Protein AF-A0A8T3ZPK6-F1 (afdb_monomer_lite)

Foldseek 3Di:
DPPVVVPPPPPVVLVVLLVQLVVLLVVLCVVCVVPVVSSVVSNVVSCVSNVSSCCVPPVND

Structure (mmCIF, N/CA/C/O backbone):
data_AF-A0A8T3ZPK6-F1
#
_entry.id   AF-A0A8T3ZPK6-F1
#
loop_
_atom_site.group_PDB
_atom_site.id
_atom_site.type_symbol
_atom_site.label_atom_id
_atom_site.label_alt_id
_atom_site.label_comp_id
_atom_site.label_asym_id
_atom_site.label_entity_id
_atom_site.label_seq_id
_atom_site.pdbx_PDB_ins_code
_atom_site.Cartn_x
_atom_site.Cartn_y
_atom_site.Cartn_z
_atom_site.occupancy
_atom_site.B_iso_or_equiv
_atom_site.auth_seq_id
_atom_site.auth_comp_id
_atom_site.auth_asym_id
_atom_site.auth_atom_id
_atom_site.pdbx_PDB_model_num
ATOM 1 N N . MET A 1 1 ? -7.418 -4.154 39.442 1.00 55.91 1 MET A N 1
ATOM 2 C CA . MET A 1 1 ? -6.367 -3.648 38.527 1.00 55.91 1 MET A CA 1
ATOM 3 C C . MET A 1 1 ? -7.014 -2.732 37.483 1.00 55.91 1 MET A C 1
ATOM 5 O O . MET A 1 1 ? -7.233 -3.152 36.360 1.00 55.91 1 MET A O 1
ATOM 9 N N . ALA A 1 2 ? -7.382 -1.502 37.859 1.00 59.22 2 ALA A N 1
ATOM 10 C CA . ALA A 1 2 ? -8.168 -0.590 37.009 1.00 59.22 2 ALA A CA 1
ATOM 11 C C . ALA A 1 2 ? -7.323 0.242 36.016 1.00 59.22 2 ALA A C 1
ATOM 13 O O . ALA A 1 2 ? -7.862 0.889 35.128 1.00 59.22 2 ALA A O 1
ATOM 14 N N . HIS A 1 3 ? -5.989 0.210 36.126 1.00 59.62 3 HIS A N 1
ATOM 15 C CA . HIS A 1 3 ? -5.095 1.015 35.279 1.00 59.62 3 HIS A CA 1
ATOM 16 C C . HIS A 1 3 ? -4.592 0.301 34.011 1.00 59.62 3 HIS A C 1
ATOM 18 O O . HIS A 1 3 ? -3.987 0.936 33.151 1.00 59.62 3 HIS A O 1
ATOM 24 N N . ALA A 1 4 ? -4.850 -1.002 33.849 1.00 60.94 4 ALA A N 1
ATOM 25 C CA . ALA A 1 4 ? -4.388 -1.762 32.681 1.00 60.94 4 ALA A CA 1
ATOM 26 C C . ALA A 1 4 ? -5.207 -1.478 31.404 1.00 60.94 4 ALA A C 1
ATOM 28 O O . ALA A 1 4 ? -4.727 -1.702 30.294 1.00 60.94 4 ALA A O 1
ATOM 29 N N . GLU A 1 5 ? -6.429 -0.956 31.538 1.00 62.34 5 GLU A N 1
ATOM 30 C CA . GLU A 1 5 ? -7.299 -0.643 30.398 1.00 62.34 5 GLU A CA 1
ATOM 31 C C . GLU A 1 5 ? -6.805 0.540 29.562 1.00 62.34 5 GLU A C 1
ATOM 33 O O . GLU A 1 5 ? -6.970 0.537 28.343 1.00 62.34 5 GLU A O 1
ATOM 38 N N . HIS A 1 6 ? -6.125 1.506 30.184 1.00 60.50 6 HIS A N 1
ATOM 39 C CA . HIS A 1 6 ? -5.585 2.680 29.493 1.00 60.50 6 HIS A CA 1
ATOM 40 C C . HIS A 1 6 ? -4.249 2.416 28.783 1.00 60.50 6 HIS A C 1
ATOM 42 O O . HIS A 1 6 ? -3.861 3.202 27.923 1.00 60.50 6 HIS A O 1
ATOM 48 N N . ASN A 1 7 ? -3.564 1.309 29.095 1.00 62.84 7 ASN A N 1
ATOM 49 C CA . ASN A 1 7 ? -2.250 0.991 28.527 1.00 62.84 7 ASN A CA 1
ATOM 50 C C . ASN A 1 7 ? -2.317 0.059 27.305 1.00 62.84 7 ASN A C 1
ATOM 52 O O . ASN A 1 7 ? -1.288 -0.399 26.809 1.00 62.84 7 ASN A O 1
ATOM 56 N N . LYS A 1 8 ? -3.522 -0.250 26.802 1.00 61.12 8 LYS A N 1
ATOM 57 C CA . LYS A 1 8 ? -3.667 -1.035 25.572 1.00 61.12 8 LYS A CA 1
ATOM 58 C C . LYS A 1 8 ? -3.223 -0.175 24.382 1.00 61.12 8 LYS A C 1
ATOM 60 O O . LYS A 1 8 ? -3.846 0.861 24.135 1.00 61.12 8 LYS A O 1
ATOM 65 N N . PRO A 1 9 ? -2.190 -0.580 23.618 1.00 59.66 9 PRO A N 1
ATOM 66 C CA . PRO A 1 9 ? -1.756 0.174 22.450 1.00 59.66 9 PRO A CA 1
ATOM 67 C C . PRO A 1 9 ? -2.924 0.284 21.464 1.00 59.66 9 PRO A C 1
ATOM 69 O O . PRO A 1 9 ? -3.396 -0.706 20.901 1.00 59.66 9 PRO A O 1
ATOM 72 N N . LYS A 1 10 ? -3.437 1.506 21.281 1.00 60.19 10 LYS A N 1
ATOM 73 C CA . LYS A 1 10 ? -4.554 1.802 20.377 1.00 60.19 10 LYS A CA 1
ATOM 74 C C . LYS A 1 10 ? -4.168 1.436 18.942 1.00 60.19 10 LYS A C 1
ATOM 76 O O . LYS A 1 10 ? -3.455 2.199 18.308 1.00 60.19 10 LYS A O 1
ATOM 81 N N . LYS A 1 11 ? -4.660 0.294 18.436 1.00 63.12 11 LYS A N 1
ATOM 82 C CA . LYS A 1 11 ? -4.806 -0.112 17.012 1.00 63.12 11 LYS A CA 1
ATOM 83 C C . LYS A 1 11 ? -3.863 0.599 16.003 1.00 63.12 11 LYS A C 1
ATOM 85 O O . LYS A 1 11 ? -4.337 1.148 15.006 1.00 63.12 11 LYS A O 1
ATOM 90 N N . SER A 1 12 ? -2.547 0.601 16.252 1.00 70.75 12 SER A N 1
ATOM 91 C CA . SER A 1 12 ? -1.552 1.303 15.412 1.00 70.75 12 SER A CA 1
ATOM 92 C C . SER A 1 12 ? -1.249 0.538 14.116 1.00 70.75 12 SER A C 1
ATOM 94 O O . SER A 1 12 ? -1.076 1.132 13.053 1.00 70.75 12 SER A O 1
ATOM 96 N N . GLY A 1 13 ? -1.310 -0.798 14.166 1.00 80.75 13 GLY A N 1
ATOM 97 C CA . GLY A 1 13 ? -0.980 -1.662 13.026 1.00 80.75 13 GLY A CA 1
ATOM 98 C C . GLY A 1 13 ? -1.827 -1.423 11.771 1.00 80.75 13 GLY A C 1
ATOM 99 O O . GLY A 1 13 ? -1.334 -1.598 10.665 1.00 80.75 13 GLY A O 1
ATOM 100 N N . ALA A 1 14 ? -3.072 -0.956 11.907 1.00 88.62 14 ALA A N 1
ATOM 101 C CA . ALA A 1 14 ? -3.916 -0.681 10.744 1.00 88.62 14 ALA A CA 1
ATOM 102 C C . ALA A 1 14 ? -3.416 0.530 9.932 1.00 88.62 14 ALA A C 1
ATOM 104 O O . ALA A 1 14 ? -3.427 0.491 8.707 1.00 88.62 14 ALA A O 1
ATOM 105 N N . PHE A 1 15 ? -2.908 1.573 10.600 1.00 91.31 15 PHE A N 1
ATOM 106 C CA . PHE A 1 15 ? -2.286 2.706 9.907 1.00 91.31 15 PHE A CA 1
ATOM 107 C C . PHE A 1 15 ? -0.974 2.319 9.235 1.00 91.31 15 PHE A C 1
ATOM 109 O O . PHE A 1 15 ? -0.712 2.774 8.127 1.00 91.31 15 PHE A O 1
ATOM 116 N N . PHE A 1 16 ? -0.186 1.449 9.868 1.00 94.12 16 PHE A N 1
ATOM 117 C CA . PHE A 1 16 ? 1.031 0.927 9.256 1.00 94.12 16 PHE A CA 1
ATOM 118 C C . PHE A 1 16 ? 0.741 0.237 7.915 1.00 94.12 16 PHE A C 1
ATOM 120 O O . PHE A 1 16 ? 1.411 0.531 6.933 1.00 94.12 16 PHE A O 1
ATOM 127 N N . LEU A 1 17 ? -0.295 -0.607 7.844 1.00 95.75 17 LEU A N 1
ATOM 128 C CA . LEU A 1 17 ? -0.693 -1.274 6.597 1.00 95.75 17 LEU A CA 1
ATOM 129 C C . LEU A 1 17 ? -1.106 -0.274 5.503 1.00 95.75 17 LEU A C 1
ATOM 131 O O . LEU A 1 17 ? -0.730 -0.443 4.346 1.00 95.75 17 LEU A O 1
ATOM 135 N N . ILE A 1 18 ? -1.825 0.795 5.864 1.00 96.06 18 ILE A N 1
ATOM 136 C CA . ILE A 1 18 ? -2.209 1.858 4.918 1.00 96.06 18 ILE A CA 1
ATOM 137 C C . ILE A 1 18 ? -0.966 2.554 4.357 1.00 96.06 18 ILE A C 1
ATOM 139 O O . ILE A 1 18 ? -0.835 2.703 3.143 1.00 96.06 18 ILE A O 1
ATOM 143 N N . ILE A 1 19 ? -0.045 2.956 5.236 1.00 96.62 19 ILE A N 1
ATOM 144 C CA . ILE A 1 19 ? 1.190 3.642 4.841 1.00 96.62 19 ILE A CA 1
ATOM 145 C C . ILE A 1 19 ? 2.055 2.719 3.980 1.00 96.62 19 ILE A C 1
ATOM 147 O O . ILE A 1 19 ? 2.544 3.144 2.939 1.00 96.62 19 ILE A O 1
ATOM 151 N N . LEU A 1 20 ? 2.193 1.449 4.366 1.00 97.12 20 LEU A N 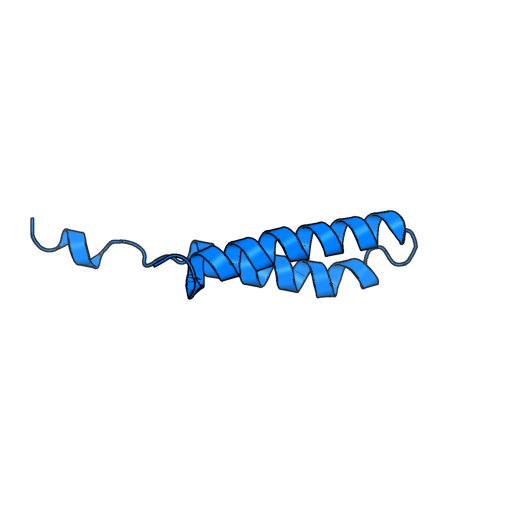1
ATOM 152 C CA . LEU A 1 20 ? 2.942 0.455 3.602 1.00 97.12 20 LEU A CA 1
ATOM 153 C C . LEU A 1 20 ? 2.378 0.293 2.183 1.00 97.12 20 LEU A C 1
ATOM 155 O O . LEU A 1 20 ? 3.141 0.326 1.221 1.00 97.12 20 LEU A O 1
ATOM 159 N N . GLY A 1 21 ? 1.053 0.187 2.037 1.00 97.38 21 GLY A N 1
ATOM 160 C CA . GLY A 1 21 ? 0.407 0.139 0.723 1.00 97.38 21 GLY A CA 1
ATOM 161 C C . GLY A 1 21 ? 0.683 1.388 -0.123 1.00 97.38 21 GLY A C 1
ATOM 162 O O . GLY A 1 21 ? 1.042 1.273 -1.293 1.00 97.38 21 GLY A O 1
ATOM 163 N N . ALA A 1 22 ? 0.598 2.579 0.477 1.00 97.44 22 ALA A N 1
ATOM 164 C CA . ALA A 1 22 ? 0.884 3.841 -0.208 1.00 97.44 22 ALA A CA 1
ATOM 165 C C . ALA A 1 22 ? 2.348 3.952 -0.669 1.00 97.44 22 ALA A C 1
ATOM 167 O O . ALA A 1 22 ? 2.614 4.386 -1.790 1.00 97.44 22 ALA A O 1
ATOM 168 N N . VAL A 1 23 ? 3.297 3.515 0.163 1.00 97.81 23 VAL A N 1
ATOM 169 C CA . VAL A 1 23 ? 4.720 3.475 -0.202 1.00 97.81 23 VAL A CA 1
ATOM 170 C C .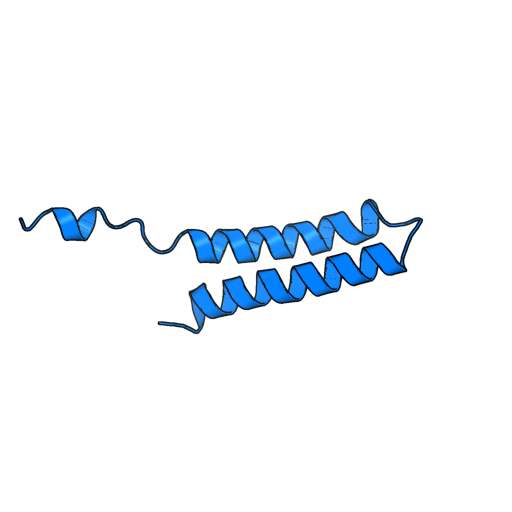 VAL A 1 23 ? 4.943 2.545 -1.392 1.00 97.81 23 VAL A C 1
ATOM 172 O O . VAL A 1 23 ? 5.642 2.926 -2.327 1.00 97.81 23 VAL A O 1
ATOM 175 N N . LEU A 1 24 ? 4.310 1.367 -1.413 1.00 96.56 24 LEU A N 1
ATOM 176 C CA . LEU A 1 24 ? 4.419 0.443 -2.546 1.00 96.56 24 LEU A CA 1
ATOM 177 C C . LEU A 1 24 ? 3.902 1.061 -3.852 1.00 96.56 24 LEU A C 1
ATOM 179 O O . LEU A 1 24 ? 4.525 0.867 -4.892 1.00 96.56 24 LEU A O 1
ATOM 183 N N . PHE A 1 25 ? 2.834 1.861 -3.813 1.00 96.44 25 PHE A N 1
ATOM 184 C CA . PHE A 1 25 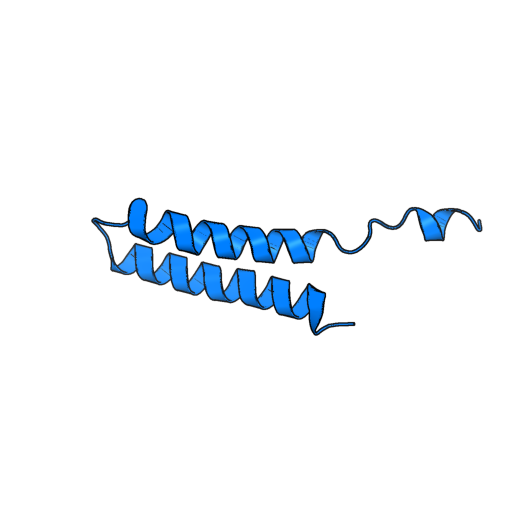? 2.350 2.572 -5.002 1.00 96.44 25 PHE A CA 1
ATOM 185 C C . PHE A 1 25 ? 3.322 3.621 -5.539 1.00 96.44 25 PHE A C 1
ATOM 187 O O . PHE A 1 25 ? 3.415 3.790 -6.750 1.00 96.44 25 PHE A O 1
ATOM 194 N N . ILE A 1 26 ? 4.045 4.316 -4.660 1.00 96.44 26 ILE A N 1
ATOM 195 C CA . ILE A 1 26 ? 5.003 5.356 -5.058 1.00 96.44 26 ILE A CA 1
ATOM 196 C C . ILE A 1 26 ? 6.310 4.728 -5.555 1.00 96.44 26 ILE A C 1
ATOM 198 O O . ILE A 1 26 ? 6.881 5.154 -6.559 1.00 96.44 26 ILE A O 1
ATOM 202 N N . VAL A 1 27 ? 6.791 3.704 -4.852 1.00 96.81 27 VAL A N 1
ATOM 203 C CA . VAL A 1 27 ? 8.098 3.093 -5.110 1.00 96.81 27 VAL A CA 1
ATOM 204 C C . VAL A 1 27 ? 8.042 2.127 -6.291 1.00 96.81 27 VAL A C 1
ATOM 206 O O . VAL A 1 27 ? 8.982 2.074 -7.079 1.00 96.81 27 VAL A O 1
ATOM 209 N N . SER A 1 28 ? 6.939 1.397 -6.477 1.00 96.06 28 SER A N 1
ATOM 210 C CA . SER A 1 28 ? 6.869 0.356 -7.505 1.00 96.06 28 SER A CA 1
ATOM 211 C C . SER A 1 28 ? 7.136 0.853 -8.941 1.00 96.06 28 SER A C 1
ATOM 213 O O . SER A 1 28 ? 7.989 0.265 -9.610 1.00 96.06 28 SER A O 1
ATOM 215 N N . PRO A 1 29 ? 6.519 1.956 -9.421 1.00 92.81 29 PRO A N 1
ATOM 216 C CA . PRO A 1 29 ? 6.764 2.455 -10.776 1.00 92.81 29 PRO A CA 1
ATOM 217 C C . PRO A 1 29 ? 8.201 2.936 -11.001 1.00 92.81 29 PRO A C 1
ATOM 219 O O . PRO A 1 29 ? 8.677 2.930 -12.130 1.00 92.81 29 PRO A O 1
ATOM 222 N N . THR A 1 30 ? 8.885 3.370 -9.937 1.00 94.94 30 THR A N 1
ATOM 223 C CA . THR A 1 30 ? 10.245 3.920 -10.031 1.00 94.94 30 THR A CA 1
ATOM 224 C C . THR A 1 30 ? 11.307 2.828 -9.955 1.00 94.94 30 THR A C 1
ATOM 226 O O . THR A 1 30 ? 12.281 2.875 -10.696 1.00 94.94 30 THR A O 1
ATOM 229 N N . TRP A 1 31 ? 11.123 1.824 -9.095 1.00 94.94 31 TRP A N 1
ATOM 230 C CA . TRP A 1 31 ? 12.106 0.755 -8.887 1.00 94.94 31 TRP A CA 1
ATOM 231 C C . TRP A 1 31 ? 11.990 -0.389 -9.894 1.00 94.94 31 TRP A C 1
ATOM 233 O O . TRP A 1 31 ? 12.979 -1.063 -10.167 1.00 94.94 31 TRP A O 1
ATOM 243 N N . PHE A 1 32 ? 10.800 -0.614 -10.454 1.00 95.38 32 PHE A N 1
ATOM 244 C CA . PHE A 1 32 ? 10.549 -1.681 -11.427 1.00 95.38 32 PHE A CA 1
ATOM 245 C C . PHE A 1 32 ? 10.229 -1.136 -12.821 1.00 95.38 32 PHE A C 1
ATOM 247 O O . PHE A 1 32 ? 9.537 -1.801 -13.590 1.00 95.38 32 PHE A O 1
ATOM 254 N N . ALA A 1 33 ? 10.747 0.050 -13.159 1.00 91.62 33 ALA A N 1
ATOM 255 C CA . ALA A 1 33 ? 10.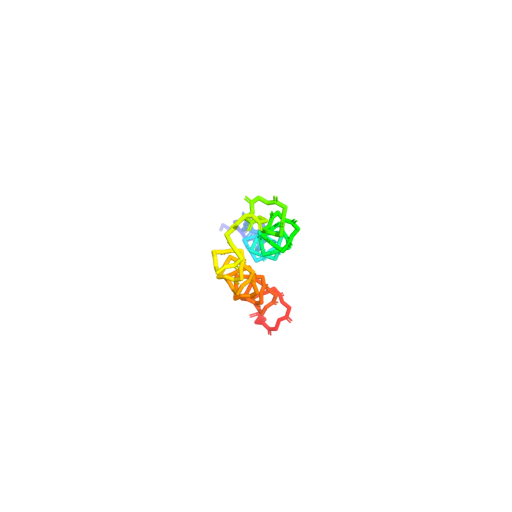552 0.672 -14.470 1.00 91.62 33 ALA A CA 1
ATOM 256 C C . ALA A 1 33 ? 10.969 -0.260 -15.626 1.00 91.62 33 ALA A C 1
ATOM 258 O O . ALA A 1 33 ? 10.248 -0.377 -16.614 1.00 91.62 33 ALA A O 1
ATOM 259 N N . ASP A 1 34 ? 12.068 -1.000 -15.456 1.00 96.38 34 ASP A N 1
ATOM 260 C CA . ASP A 1 34 ? 12.575 -1.943 -16.462 1.00 96.38 34 ASP A CA 1
ATOM 261 C C . ASP A 1 34 ? 11.808 -3.277 -16.491 1.00 96.38 34 ASP A C 1
ATOM 263 O O . ASP A 1 34 ? 11.945 -4.062 -17.430 1.00 96.38 34 ASP A O 1
ATOM 267 N N . ARG A 1 35 ? 11.017 -3.573 -15.448 1.00 95.12 35 ARG A N 1
ATOM 268 C CA . ARG A 1 35 ? 10.288 -4.841 -15.268 1.00 95.12 35 ARG A CA 1
ATOM 269 C C . ARG A 1 35 ? 8.825 -4.572 -14.900 1.00 95.12 35 ARG A C 1
ATOM 271 O O . ARG A 1 35 ? 8.430 -4.793 -13.749 1.00 95.12 35 ARG A O 1
ATOM 278 N N . PRO A 1 36 ? 8.001 -4.142 -15.875 1.00 92.75 36 PRO A N 1
ATOM 279 C CA . PRO A 1 36 ? 6.638 -3.676 -15.627 1.00 92.75 36 PRO A CA 1
ATOM 280 C C . PRO A 1 36 ? 5.726 -4.748 -15.019 1.00 92.75 36 PRO A C 1
ATOM 282 O O . PRO A 1 36 ? 4.860 -4.418 -14.216 1.00 92.75 36 PRO A O 1
ATOM 285 N N . GLU A 1 37 ? 5.946 -6.029 -15.324 1.00 94.88 37 GLU A N 1
ATOM 286 C CA . GLU A 1 37 ? 5.202 -7.146 -14.720 1.00 94.88 37 GLU A CA 1
ATOM 287 C C . GLU A 1 37 ? 5.384 -7.202 -13.195 1.00 94.88 37 GLU A C 1
ATOM 289 O O . GLU A 1 37 ? 4.416 -7.327 -12.440 1.00 94.88 37 GLU A O 1
ATOM 294 N N . ILE A 1 38 ? 6.627 -7.033 -12.727 1.00 95.19 38 ILE A N 1
ATOM 295 C CA . ILE A 1 38 ? 6.949 -7.003 -11.296 1.00 95.19 38 ILE A CA 1
ATOM 296 C C . ILE A 1 38 ? 6.376 -5.734 -10.674 1.00 95.19 38 ILE A C 1
ATOM 298 O O . ILE A 1 38 ? 5.741 -5.810 -9.622 1.00 95.19 38 ILE A O 1
ATOM 302 N N . GLY A 1 39 ? 6.527 -4.590 -11.346 1.00 96.12 39 GLY A N 1
ATOM 303 C CA . GLY A 1 39 ? 5.969 -3.326 -10.876 1.00 96.12 39 GLY A CA 1
ATOM 304 C C . GLY A 1 39 ? 4.451 -3.396 -10.682 1.00 96.12 39 GLY A C 1
ATOM 305 O O . GLY A 1 39 ? 3.922 -3.028 -9.629 1.00 96.12 39 GLY A O 1
ATOM 306 N N . PHE A 1 40 ? 3.738 -3.964 -11.653 1.00 96.38 40 PHE A N 1
ATOM 307 C CA . PHE A 1 40 ? 2.299 -4.179 -11.561 1.00 96.38 40 PHE A CA 1
ATOM 308 C C . PHE A 1 40 ? 1.929 -5.118 -10.405 1.00 96.38 40 PHE A C 1
ATOM 310 O O . PHE A 1 40 ? 1.022 -4.812 -9.631 1.00 96.38 40 PHE A O 1
ATOM 317 N N . SER A 1 41 ? 2.667 -6.219 -10.227 1.00 97.31 41 SER A N 1
ATOM 318 C CA . SER A 1 41 ? 2.440 -7.145 -9.110 1.00 97.31 41 SER A CA 1
ATOM 319 C C . SER A 1 41 ? 2.626 -6.469 -7.744 1.00 97.31 41 SER A C 1
ATOM 321 O O . SER A 1 41 ? 1.822 -6.672 -6.833 1.00 97.31 41 SER A O 1
ATOM 323 N N . MET A 1 42 ? 3.620 -5.583 -7.621 1.00 96.94 42 MET A N 1
ATOM 324 C CA . MET A 1 42 ? 3.889 -4.838 -6.391 1.00 96.94 42 MET A CA 1
ATOM 325 C C . MET A 1 42 ? 2.803 -3.794 -6.107 1.00 96.94 42 MET A C 1
ATOM 327 O O . MET A 1 42 ? 2.434 -3.585 -4.953 1.00 96.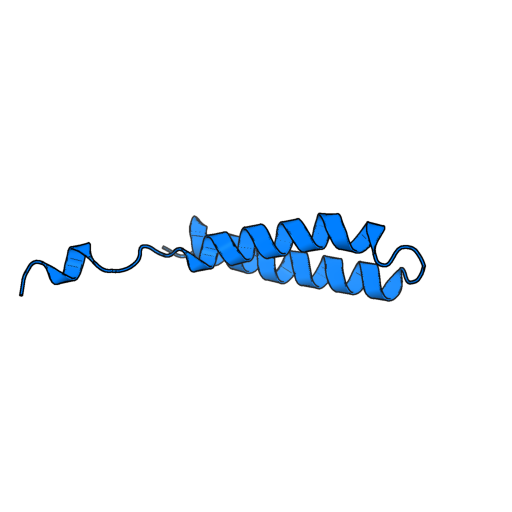94 42 MET A O 1
ATOM 331 N N . ILE A 1 43 ? 2.253 -3.169 -7.155 1.00 97.19 43 ILE A N 1
ATOM 332 C CA . ILE A 1 43 ? 1.100 -2.265 -7.048 1.00 97.19 43 ILE A CA 1
ATOM 333 C C . ILE A 1 43 ? -0.128 -3.049 -6.580 1.00 97.19 43 ILE A C 1
ATOM 335 O O . ILE A 1 43 ? -0.773 -2.645 -5.616 1.00 97.19 43 ILE A O 1
ATOM 339 N N . ALA A 1 44 ? -0.431 -4.195 -7.193 1.00 97.94 44 ALA A N 1
ATOM 340 C CA . ALA A 1 44 ? -1.551 -5.035 -6.772 1.00 97.94 44 ALA A CA 1
ATOM 341 C C . ALA A 1 44 ? -1.422 -5.448 -5.295 1.00 97.94 44 ALA A C 1
ATOM 343 O O . ALA A 1 44 ? -2.381 -5.354 -4.528 1.00 97.94 44 ALA A O 1
ATOM 344 N N . LEU A 1 45 ? -0.214 -5.820 -4.866 1.00 97.56 45 LEU A N 1
ATOM 345 C CA . LEU A 1 45 ? 0.082 -6.149 -3.474 1.00 97.56 45 LEU A CA 1
ATOM 346 C C . LEU A 1 45 ? -0.083 -4.933 -2.544 1.00 97.56 45 LEU A C 1
ATOM 348 O O . LEU A 1 45 ? -0.697 -5.053 -1.483 1.00 97.56 45 LEU A O 1
ATOM 352 N N . GLY A 1 46 ? 0.377 -3.751 -2.961 1.00 97.56 46 GLY A N 1
ATOM 353 C CA . GLY A 1 46 ? 0.156 -2.489 -2.249 1.00 97.56 46 GLY A CA 1
ATOM 354 C C . GLY A 1 46 ? -1.325 -2.152 -2.074 1.00 97.56 46 GLY A C 1
ATOM 355 O O . GLY A 1 46 ? -1.736 -1.744 -0.987 1.00 97.56 46 GLY A O 1
ATOM 356 N N . PHE A 1 47 ? -2.147 -2.413 -3.093 1.00 97.94 47 PHE A N 1
ATOM 357 C CA . PHE A 1 47 ? -3.596 -2.226 -3.031 1.00 97.94 47 PHE A CA 1
ATOM 358 C C . PHE A 1 47 ? -4.260 -3.164 -2.027 1.00 97.94 47 PHE A C 1
ATOM 360 O O . PHE A 1 47 ? -5.057 -2.713 -1.205 1.00 97.94 47 PHE A O 1
ATOM 367 N N . VAL A 1 48 ? -3.895 -4.447 -2.033 1.00 98.25 48 VAL A N 1
ATOM 368 C CA . VAL A 1 48 ? -4.433 -5.424 -1.077 1.00 98.25 48 VAL A CA 1
ATOM 369 C C . VAL A 1 48 ? -4.038 -5.064 0.357 1.00 98.25 48 VAL A C 1
ATOM 371 O O . VAL A 1 48 ? -4.899 -5.023 1.236 1.00 98.25 48 VAL A O 1
ATOM 374 N N . ILE A 1 49 ? -2.762 -4.752 0.606 1.00 97.44 49 ILE A N 1
ATOM 375 C CA .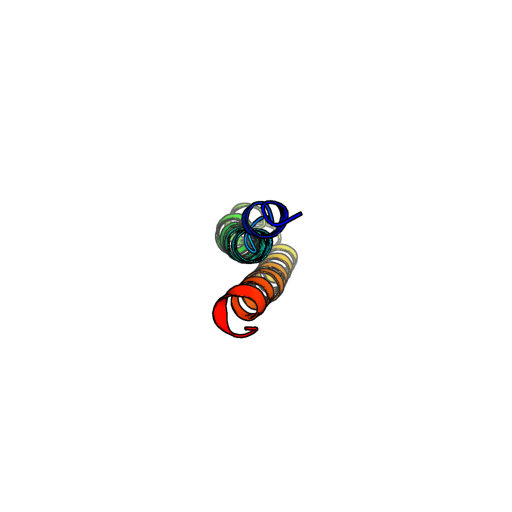 ILE A 1 49 ? -2.263 -4.407 1.947 1.00 97.44 49 ILE A CA 1
ATOM 376 C C . ILE A 1 49 ? -2.874 -3.093 2.443 1.00 97.44 49 ILE A C 1
ATOM 378 O O . ILE A 1 49 ? -3.398 -3.035 3.559 1.00 97.44 49 ILE A O 1
ATOM 382 N N . GLY A 1 50 ? -2.838 -2.047 1.617 1.00 97.12 50 GLY A N 1
ATOM 383 C CA . GLY A 1 50 ? -3.390 -0.740 1.958 1.00 97.12 50 GLY A CA 1
ATOM 384 C C . GLY A 1 50 ? -4.901 -0.796 2.170 1.00 97.12 50 GLY A C 1
ATOM 385 O O . GLY A 1 50 ? -5.407 -0.260 3.157 1.00 97.12 50 GLY A O 1
ATOM 386 N N . GLY A 1 51 ? -5.613 -1.520 1.302 1.00 96.88 51 GLY A N 1
ATOM 387 C CA . GLY A 1 51 ? -7.048 -1.767 1.415 1.00 96.88 51 GLY A CA 1
ATOM 388 C C . GLY A 1 51 ? -7.414 -2.550 2.676 1.00 96.88 51 GLY A C 1
ATOM 389 O O . GLY A 1 51 ? -8.351 -2.172 3.379 1.00 96.88 51 GLY A O 1
ATOM 390 N N . LEU A 1 52 ? -6.637 -3.579 3.034 1.00 96.75 52 LEU A N 1
ATOM 391 C CA . LEU A 1 52 ? -6.816 -4.309 4.291 1.00 96.75 52 LEU A CA 1
ATOM 392 C C . LEU A 1 52 ? -6.587 -3.394 5.500 1.00 96.75 52 LEU A C 1
ATOM 394 O O . LEU A 1 52 ? -7.390 -3.391 6.432 1.00 96.75 52 LEU A O 1
ATOM 398 N N . GLY A 1 53 ? -5.531 -2.579 5.477 1.00 94.94 53 GLY A N 1
ATOM 399 C CA . GLY A 1 53 ? -5.272 -1.572 6.504 1.00 94.94 53 GLY A CA 1
ATOM 400 C C . GLY A 1 53 ? -6.435 -0.594 6.668 1.00 94.94 53 GLY A C 1
ATOM 401 O O . GLY A 1 53 ? -6.889 -0.352 7.789 1.00 94.94 53 GLY A O 1
ATOM 402 N N . PHE A 1 54 ? -6.969 -0.093 5.553 1.00 95.50 54 PHE A N 1
ATOM 403 C CA . PHE A 1 54 ? -8.122 0.803 5.528 1.00 95.50 54 PHE A CA 1
ATOM 404 C C . PHE A 1 54 ? -9.371 0.131 6.103 1.00 95.50 54 PHE A C 1
ATOM 406 O O . PHE A 1 54 ? -10.019 0.689 6.991 1.00 95.50 54 PHE A O 1
ATOM 413 N N . TYR A 1 55 ? -9.670 -1.096 5.671 1.00 95.31 55 TYR A N 1
ATOM 414 C CA . TYR A 1 55 ? -10.787 -1.878 6.189 1.00 95.31 55 TYR A CA 1
ATOM 415 C C . TYR A 1 55 ? -10.670 -2.085 7.701 1.00 95.31 55 TYR A C 1
ATOM 417 O O . TYR A 1 55 ? -11.604 -1.785 8.441 1.00 95.31 55 TYR A O 1
ATOM 425 N N . LEU A 1 56 ? -9.506 -2.523 8.187 1.00 93.12 56 LEU A N 1
ATOM 426 C CA . LEU A 1 56 ? -9.262 -2.747 9.613 1.00 93.12 56 LEU A CA 1
ATOM 427 C C . LEU A 1 56 ? -9.334 -1.463 10.444 1.00 93.12 56 LEU A C 1
ATOM 429 O O . LEU A 1 56 ? -9.648 -1.534 11.633 1.00 93.12 56 LEU A O 1
ATOM 433 N N . ARG A 1 57 ? -8.996 -0.312 9.850 1.00 91.25 57 ARG A N 1
ATOM 434 C CA . ARG A 1 57 ? -8.968 0.972 10.551 1.00 91.25 57 ARG A CA 1
ATOM 435 C C . ARG A 1 57 ? -10.332 1.650 10.607 1.00 91.25 57 ARG A C 1
ATOM 437 O O . ARG A 1 57 ? -10.678 2.183 11.659 1.00 91.25 57 ARG A O 1
ATOM 444 N N . PHE A 1 58 ? -11.044 1.686 9.485 1.00 90.94 58 PHE A N 1
ATOM 445 C CA . PHE A 1 58 ? -12.213 2.549 9.302 1.00 90.94 58 PHE A CA 1
ATOM 446 C C . PHE A 1 58 ? -13.526 1.780 9.183 1.00 90.94 58 PHE A C 1
ATOM 448 O O . PHE A 1 58 ? -14.566 2.309 9.564 1.00 90.94 58 PHE A O 1
ATOM 455 N N . ILE A 1 59 ? -13.492 0.545 8.680 1.00 92.75 59 ILE A N 1
ATOM 456 C CA . ILE A 1 59 ? -14.705 -0.250 8.449 1.00 92.75 59 ILE A CA 1
ATOM 457 C C . ILE A 1 59 ? -14.939 -1.213 9.617 1.00 92.75 59 ILE A C 1
ATOM 459 O O . ILE A 1 59 ? -16.044 -1.302 10.152 1.00 92.75 59 ILE A O 1
ATOM 463 N N . ARG A 1 60 ? -13.892 -1.916 10.055 1.00 82.81 60 ARG A N 1
ATOM 464 C CA . ARG A 1 60 ? -13.959 -2.875 11.158 1.00 82.81 60 ARG A CA 1
ATOM 465 C C . ARG A 1 60 ? -13.892 -2.146 12.507 1.00 82.81 60 ARG A C 1
ATOM 467 O O . ARG A 1 60 ? -12.805 -1.779 12.960 1.00 82.81 60 ARG A O 1
ATOM 474 N N . LYS A 1 61 ? -15.058 -1.937 13.130 1.00 60.53 61 LYS A N 1
ATOM 475 C CA . LYS A 1 61 ? -15.193 -1.364 14.484 1.00 60.53 61 LYS A CA 1
ATOM 476 C C . LYS A 1 61 ? -14.431 -2.175 15.535 1.00 60.53 61 LYS A C 1
ATOM 478 O O . LYS A 1 61 ? -14.474 -3.420 15.490 1.00 60.53 61 LYS A O 1
#

Sequence (61 aa):
MAHAEHNKPKKSGAFFLIILGAVLFIVSPTWFADRPEIGFSMIALGFVIGGLGFYLRFIRK

Secondary structure (DSSP, 8-state):
-TTSSTTS--S-HHHHHHHHHHHHHHHHHHHSTT-HHHHHHHHHHHHHHHHHHHIIIII--

pLDDT: mean 87.77, std 14.21, range [55.91, 98.25]

Radius of gyration: 16.07 Å; chains: 1; bounding box: 28×12×55 Å